Protein AF-A0A146LYN2-F1 (afdb_monomer_lite)

pLDDT: mean 86.21, std 17.46, range [34.25, 98.25]

Organism: Lygus hesperus (NCBI:txid30085)

Radius of gyration: 14.84 Å; chains: 1; bounding box: 48×30×39 Å

Foldseek 3Di:
DPPPPDPVPPFPKDWCQVPDDPVVVLLVVLQVVLCVVPVPQDEPDDPDDWDAKRTWIWTDDDQKIWIWTWTAHPPQRKIKIWTWMAGHDRHSVRIDTPHIYIGGPVCCVVPPPPVDD

Secondary structure (DSSP, 8-state):
------GGGG---EE-TTS--HHHHHHHHHHHHHHHHH-TT--SS---SEEEEEEEEEEEETTEEEEEEEEEETTTTEEEEEEEEEESSSSGGGEEEEEEEEE-TTTTTT-TTSS--

Structure (mmCIF, N/CA/C/O backbone):
data_AF-A0A146LYN2-F1
#
_entry.id   AF-A0A146LYN2-F1
#
loop_
_atom_site.group_PDB
_atom_site.id
_atom_site.type_symbol
_atom_site.label_atom_id
_atom_site.label_alt_id
_atom_site.label_comp_id
_atom_site.label_asym_id
_atom_site.label_entity_id
_atom_site.label_seq_id
_atom_site.pdbx_PDB_ins_code
_atom_site.Cartn_x
_atom_site.Cartn_y
_atom_site.Cartn_z
_atom_site.occupancy
_atom_site.B_iso_or_equiv
_atom_site.auth_seq_id
_atom_site.auth_comp_id
_atom_site.auth_asym_id
_atom_site.auth_atom_id
_atom_site.pdbx_PDB_model_num
ATOM 1 N N . TRP A 1 1 ? -34.573 16.071 -5.368 1.00 40.91 1 TRP A N 1
ATOM 2 C CA . TRP A 1 1 ? -33.627 14.953 -5.262 1.00 40.91 1 TRP A CA 1
ATOM 3 C C . TRP A 1 1 ? -32.248 15.571 -5.254 1.00 40.91 1 TRP A C 1
ATOM 5 O O . TRP A 1 1 ? -31.780 15.994 -6.299 1.00 40.91 1 TRP A O 1
ATOM 15 N N . ILE A 1 2 ? -31.689 15.781 -4.065 1.00 44.16 2 ILE A N 1
ATOM 16 C CA . ILE A 1 2 ? -30.292 16.202 -3.922 1.00 44.16 2 ILE A CA 1
ATOM 17 C C . ILE A 1 2 ? -29.491 14.909 -4.107 1.00 44.16 2 ILE A C 1
ATOM 19 O O . ILE A 1 2 ? -29.806 13.945 -3.403 1.00 44.16 2 ILE A O 1
ATOM 23 N N . PRO A 1 3 ? -28.571 14.808 -5.079 1.00 44.56 3 PRO A N 1
ATOM 24 C CA . PRO A 1 3 ? -27.742 13.620 -5.175 1.00 44.56 3 PRO A CA 1
ATOM 25 C C . PRO A 1 3 ? -26.906 13.541 -3.897 1.00 44.56 3 PRO A C 1
ATOM 27 O O . PRO A 1 3 ? -26.359 14.549 -3.451 1.00 44.56 3 PRO A O 1
ATOM 30 N N . ALA A 1 4 ? -26.879 12.361 -3.277 1.00 44.47 4 ALA A N 1
ATOM 31 C CA . ALA A 1 4 ? -25.954 12.077 -2.194 1.00 44.47 4 ALA A CA 1
ATOM 32 C C . ALA A 1 4 ? -24.543 12.308 -2.739 1.00 44.47 4 ALA A C 1
ATOM 34 O O . ALA A 1 4 ? -24.114 11.617 -3.664 1.00 44.47 4 ALA A O 1
ATOM 35 N N . ILE A 1 5 ? -23.883 13.339 -2.221 1.00 48.22 5 ILE A N 1
ATOM 36 C CA . ILE A 1 5 ? -22.466 13.582 -2.453 1.00 48.22 5 ILE A CA 1
ATOM 37 C C . ILE A 1 5 ? -21.772 12.368 -1.838 1.00 48.22 5 ILE A C 1
ATOM 39 O O . ILE A 1 5 ? -21.968 12.067 -0.661 1.00 48.22 5 ILE A O 1
ATOM 43 N N . SER A 1 6 ? -21.092 11.595 -2.675 1.00 45.94 6 SER A N 1
ATOM 44 C CA . SER A 1 6 ? -20.336 10.423 -2.250 1.00 45.94 6 SER A CA 1
ATOM 45 C C . SER A 1 6 ? -19.210 10.913 -1.339 1.00 45.94 6 SER A C 1
ATOM 47 O O . SER A 1 6 ? -18.399 11.726 -1.771 1.00 45.94 6 SER A O 1
ATOM 49 N N . GLU A 1 7 ? -19.164 10.431 -0.095 1.00 51.50 7 GLU A N 1
ATOM 50 C CA . GLU A 1 7 ? -18.231 10.853 0.970 1.00 51.50 7 GLU A CA 1
ATOM 51 C C . GLU A 1 7 ? -16.734 10.777 0.578 1.00 51.50 7 GLU A C 1
ATOM 53 O O . GLU A 1 7 ? -15.884 11.320 1.277 1.00 51.50 7 GLU A O 1
ATOM 58 N N . GLU A 1 8 ? -16.390 10.157 -0.558 1.00 52.28 8 GLU A N 1
ATOM 59 C CA . GLU A 1 8 ? -15.030 10.126 -1.111 1.00 52.28 8 GLU A CA 1
ATOM 60 C C . GLU A 1 8 ? -14.552 11.455 -1.743 1.00 52.28 8 GLU A C 1
ATOM 62 O O . GLU A 1 8 ? -13.344 11.619 -1.927 1.00 52.28 8 GLU A O 1
ATOM 67 N N . GLU A 1 9 ? -15.442 12.399 -2.087 1.00 51.62 9 GLU A N 1
ATOM 68 C CA . GLU A 1 9 ? -15.079 13.597 -2.878 1.00 51.62 9 GLU A CA 1
ATOM 69 C C . GLU A 1 9 ? -14.415 14.749 -2.088 1.00 51.62 9 GLU A C 1
ATOM 71 O O . GLU A 1 9 ? -13.841 15.634 -2.719 1.00 51.62 9 GLU A O 1
ATOM 76 N N . ASP A 1 10 ? -14.378 14.714 -0.748 1.00 67.00 10 ASP A N 1
ATOM 77 C CA . ASP A 1 10 ? -13.808 15.802 0.082 1.00 67.00 10 ASP A CA 1
ATOM 78 C C . ASP A 1 10 ? -12.535 15.417 0.868 1.00 67.00 10 ASP A C 1
ATOM 80 O O . ASP A 1 10 ? -12.112 16.118 1.793 1.00 67.00 10 ASP A O 1
ATOM 84 N N . LEU A 1 11 ? -11.867 14.314 0.515 1.00 77.38 11 LEU A N 1
ATOM 85 C CA . LEU A 1 11 ? -10.576 13.987 1.126 1.00 77.38 11 LEU A CA 1
ATOM 86 C C . LEU A 1 11 ? -9.475 14.921 0.601 1.00 77.38 11 LEU A C 1
ATOM 88 O O . LEU A 1 11 ? -9.105 14.883 -0.574 1.00 77.38 11 LEU A O 1
ATOM 92 N N . LEU A 1 12 ? -8.891 15.731 1.491 1.00 87.38 12 LEU A N 1
ATOM 93 C CA . LEU A 1 12 ? -7.705 16.527 1.170 1.00 87.38 12 LEU A CA 1
ATOM 94 C C . LEU A 1 12 ? -6.469 15.621 1.094 1.00 87.38 12 LEU A C 1
ATOM 96 O O . LEU A 1 12 ? -5.788 15.378 2.092 1.00 87.38 12 LEU A O 1
ATOM 100 N N . TRP A 1 13 ? -6.170 15.139 -0.109 1.00 91.00 13 TRP A N 1
ATOM 101 C CA . TRP A 1 13 ? -4.980 14.339 -0.379 1.00 91.00 13 TRP A CA 1
ATOM 102 C C . TRP A 1 13 ? -3.716 15.196 -0.398 1.00 91.00 13 TRP A C 1
ATOM 104 O O . TRP A 1 13 ? -3.558 16.112 -1.207 1.00 91.00 13 TRP A O 1
ATOM 114 N N . LEU A 1 14 ? -2.771 14.856 0.471 1.00 92.12 14 LEU A N 1
ATOM 115 C CA . LEU A 1 14 ? -1.459 15.476 0.556 1.00 92.12 14 LEU A CA 1
ATOM 116 C C . LEU A 1 14 ? -0.404 14.519 0.012 1.00 92.12 14 LEU A C 1
ATOM 118 O O . LEU A 1 14 ? -0.320 13.358 0.412 1.00 92.12 14 LEU A O 1
ATOM 122 N N . SER A 1 15 ? 0.427 15.012 -0.906 1.00 93.50 15 SER A N 1
ATOM 123 C CA . SER A 1 15 ? 1.566 14.240 -1.396 1.00 93.50 15 SER A CA 1
ATOM 124 C C . SER A 1 15 ? 2.699 14.264 -0.375 1.00 93.50 15 SER A C 1
ATOM 126 O O . SER A 1 15 ? 3.272 15.316 -0.088 1.00 93.50 15 SER A O 1
ATOM 128 N N . GLU A 1 16 ? 3.086 13.087 0.108 1.00 92.81 16 GLU A N 1
ATOM 129 C CA . GLU A 1 16 ? 4.244 12.890 0.990 1.00 92.81 16 GLU A CA 1
ATOM 130 C C . GLU A 1 16 ? 5.440 12.292 0.229 1.00 92.81 16 GLU A C 1
ATOM 132 O O . GLU A 1 16 ? 6.477 11.969 0.805 1.00 92.81 16 GLU A O 1
ATOM 137 N N . SER A 1 17 ? 5.343 12.212 -1.103 1.00 88.75 17 SER A N 1
ATOM 138 C CA . SER A 1 17 ? 6.322 11.538 -1.971 1.00 88.75 17 SER A CA 1
ATOM 139 C C . SER A 1 17 ? 7.736 12.140 -1.912 1.00 88.75 17 SER A C 1
ATOM 141 O O . SER A 1 17 ? 8.712 11.467 -2.233 1.00 88.75 17 SER A O 1
ATOM 143 N N . ARG A 1 18 ? 7.883 13.398 -1.472 1.00 87.69 18 ARG A N 1
ATOM 144 C CA . ARG A 1 18 ? 9.197 14.040 -1.255 1.00 87.69 18 ARG A CA 1
ATOM 145 C C . ARG A 1 18 ? 9.848 13.676 0.085 1.00 87.69 18 ARG A C 1
ATOM 147 O O . ARG A 1 18 ? 11.035 13.928 0.257 1.00 87.69 18 ARG A O 1
ATOM 154 N N . HIS A 1 19 ? 9.094 13.088 1.013 1.00 89.56 19 HIS A N 1
ATOM 155 C CA . HIS A 1 19 ? 9.516 12.793 2.384 1.00 89.56 19 HIS A CA 1
ATOM 156 C C . HIS A 1 19 ? 9.228 11.333 2.764 1.00 89.56 19 HIS A C 1
ATOM 158 O O . HIS A 1 19 ? 8.817 11.036 3.884 1.00 89.56 19 HIS A O 1
ATOM 164 N N . ILE A 1 20 ? 9.460 10.401 1.835 1.00 91.56 20 ILE A N 1
ATOM 165 C CA . ILE A 1 20 ? 9.260 8.967 2.067 1.00 91.56 20 ILE A CA 1
ATOM 166 C C . ILE A 1 20 ? 10.267 8.463 3.115 1.00 91.56 20 ILE A C 1
ATOM 168 O O . ILE A 1 20 ? 11.438 8.233 2.820 1.00 91.56 20 ILE A O 1
ATOM 172 N N . GLY A 1 21 ? 9.798 8.301 4.353 1.00 91.00 21 GLY A N 1
ATOM 173 C CA . GLY A 1 21 ? 10.541 7.720 5.475 1.00 91.00 21 GLY A CA 1
ATOM 174 C C . GLY A 1 21 ? 10.045 6.340 5.948 1.00 91.00 21 GLY A C 1
ATOM 175 O O . GLY A 1 21 ? 9.091 5.798 5.382 1.00 91.00 21 GLY A O 1
ATOM 176 N N . PRO A 1 22 ? 10.651 5.794 7.025 1.00 94.25 22 PRO A N 1
ATOM 177 C CA . PRO A 1 22 ? 10.375 4.450 7.551 1.00 94.25 22 PRO A CA 1
ATOM 178 C C . PRO A 1 22 ? 8.907 4.181 7.894 1.00 94.25 22 PRO A C 1
ATOM 180 O O . PRO A 1 22 ? 8.407 3.095 7.619 1.00 94.25 22 PRO A O 1
ATOM 183 N N . LYS A 1 23 ? 8.186 5.189 8.398 1.00 94.56 23 LYS A N 1
ATOM 184 C CA . LYS A 1 23 ? 6.763 5.069 8.747 1.00 94.56 23 LYS A CA 1
ATOM 185 C C . LYS A 1 23 ? 5.887 4.652 7.557 1.00 94.56 23 LYS A C 1
ATOM 187 O O . LYS A 1 23 ? 4.942 3.895 7.730 1.00 94.56 23 LYS A O 1
ATOM 192 N N . HIS A 1 24 ? 6.206 5.091 6.338 1.00 96.19 24 HIS A N 1
ATOM 193 C CA . HIS A 1 24 ? 5.457 4.671 5.147 1.00 96.19 24 HIS A CA 1
ATOM 194 C C . HIS A 1 24 ? 5.681 3.192 4.841 1.00 96.19 24 HIS A C 1
ATOM 196 O O . HIS A 1 24 ? 4.754 2.497 4.445 1.00 96.19 24 HIS A O 1
ATOM 202 N N . MET A 1 25 ? 6.904 2.701 5.053 1.00 96.38 25 MET A N 1
ATOM 203 C CA . MET A 1 25 ? 7.206 1.281 4.905 1.00 96.38 25 MET A CA 1
ATOM 204 C C . MET A 1 25 ? 6.455 0.449 5.947 1.00 96.38 25 MET A C 1
ATOM 206 O O . MET A 1 25 ? 5.913 -0.594 5.607 1.00 96.38 25 MET A O 1
ATOM 210 N N . GLU A 1 26 ? 6.369 0.918 7.193 1.00 96.88 26 GLU A N 1
ATOM 211 C CA . GLU A 1 26 ? 5.567 0.267 8.237 1.00 96.88 26 GLU A CA 1
ATOM 212 C C . GLU A 1 26 ? 4.088 0.181 7.840 1.00 96.88 26 GLU A C 1
ATOM 214 O O . GLU A 1 26 ? 3.512 -0.903 7.875 1.00 96.88 26 GLU A O 1
ATOM 219 N N . VAL A 1 27 ? 3.498 1.290 7.383 1.00 97.19 27 VAL A N 1
ATOM 220 C CA . VAL A 1 27 ? 2.101 1.338 6.920 1.00 97.19 27 VAL A CA 1
ATOM 221 C C . VAL A 1 27 ? 1.870 0.406 5.726 1.00 97.19 27 VAL A C 1
ATOM 223 O O . VAL A 1 27 ? 0.920 -0.375 5.729 1.00 97.19 27 VAL A O 1
ATOM 226 N N . LEU A 1 28 ? 2.756 0.430 4.727 1.00 97.75 28 LEU A N 1
ATOM 227 C CA . LEU A 1 28 ? 2.663 -0.473 3.581 1.00 97.75 28 LEU A CA 1
ATOM 228 C C . LEU A 1 28 ? 2.779 -1.939 4.016 1.00 97.75 28 LEU A C 1
ATOM 230 O O . LEU A 1 28 ? 2.024 -2.777 3.536 1.00 97.75 28 LEU A O 1
ATOM 234 N N . ASN A 1 29 ? 3.668 -2.256 4.958 1.00 97.88 29 ASN A N 1
ATOM 235 C CA . ASN A 1 29 ? 3.808 -3.612 5.482 1.00 97.88 29 ASN A CA 1
ATOM 236 C C . ASN A 1 29 ? 2.538 -4.100 6.194 1.00 97.88 29 ASN A C 1
ATOM 238 O O . ASN A 1 29 ? 2.208 -5.274 6.050 1.00 97.88 29 ASN A O 1
ATOM 242 N N . LEU A 1 30 ? 1.795 -3.231 6.894 1.00 98.12 30 LEU A N 1
ATOM 243 C CA . LEU A 1 30 ? 0.481 -3.594 7.447 1.00 98.12 30 LEU A CA 1
ATOM 244 C C . LEU A 1 30 ? -0.499 -3.989 6.338 1.00 98.12 30 LEU A C 1
ATOM 246 O O . LEU A 1 30 ? -1.201 -4.992 6.459 1.00 98.12 30 LEU A O 1
ATOM 250 N N . ALA A 1 31 ? -0.519 -3.231 5.241 1.00 97.94 31 ALA A N 1
ATOM 251 C CA . ALA A 1 31 ? -1.386 -3.517 4.105 1.00 97.94 31 ALA A CA 1
ATOM 252 C C . ALA A 1 31 ? -1.012 -4.833 3.406 1.00 97.94 31 ALA A C 1
ATOM 254 O O . ALA A 1 31 ? -1.877 -5.647 3.086 1.00 97.94 31 ALA A O 1
ATOM 255 N N . ILE A 1 32 ? 0.282 -5.093 3.231 1.00 98.00 32 ILE A N 1
ATOM 256 C CA . ILE A 1 32 ? 0.781 -6.348 2.660 1.00 98.00 32 ILE A CA 1
ATOM 257 C C . ILE A 1 32 ? 0.469 -7.538 3.572 1.00 98.00 32 ILE A C 1
ATOM 259 O O . ILE A 1 32 ? 0.036 -8.585 3.087 1.00 98.00 32 ILE A O 1
ATOM 263 N N . GLU A 1 33 ? 0.630 -7.380 4.885 1.00 98.25 33 GLU A N 1
ATOM 264 C CA . GLU A 1 33 ? 0.291 -8.423 5.852 1.00 98.25 33 GLU A CA 1
ATOM 265 C C . GLU A 1 33 ? -1.210 -8.738 5.835 1.00 98.25 33 GLU A C 1
ATOM 267 O O . GLU A 1 33 ? -1.583 -9.909 5.808 1.00 98.25 33 GLU A O 1
ATOM 272 N N . ASN A 1 34 ? -2.077 -7.727 5.716 1.00 98.25 34 ASN A N 1
ATOM 273 C CA . ASN A 1 34 ? -3.516 -7.934 5.537 1.00 98.25 34 ASN A CA 1
ATOM 274 C C . ASN A 1 34 ? -3.828 -8.815 4.312 1.00 98.25 34 ASN A C 1
ATOM 276 O O . ASN A 1 34 ? -4.611 -9.764 4.410 1.00 98.25 34 ASN A O 1
ATOM 280 N N . VAL A 1 35 ? -3.171 -8.571 3.172 1.00 97.56 35 VAL A N 1
ATOM 281 C CA . VAL A 1 35 ? -3.335 -9.394 1.959 1.00 97.56 35 VAL A CA 1
ATOM 282 C C . VAL A 1 35 ? -2.822 -10.818 2.176 1.00 97.56 35 VAL A C 1
ATOM 284 O O . VAL A 1 35 ? -3.471 -11.768 1.738 1.00 97.56 35 VAL A O 1
ATOM 287 N N . ARG A 1 36 ? -1.694 -11.005 2.874 1.00 97.19 36 ARG A N 1
ATOM 288 C CA . ARG A 1 36 ? -1.166 -12.345 3.194 1.00 97.19 36 ARG A CA 1
ATOM 289 C C . ARG A 1 36 ? -2.117 -13.144 4.084 1.00 97.19 36 ARG A C 1
ATOM 291 O O . ARG A 1 36 ? -2.344 -14.319 3.806 1.00 97.19 36 ARG A O 1
ATOM 298 N N . GLN A 1 37 ? -2.672 -12.513 5.120 1.00 97.88 37 GLN A N 1
ATOM 299 C CA . GLN A 1 37 ? -3.556 -13.165 6.090 1.00 97.88 37 GLN A CA 1
ATOM 300 C C . GLN A 1 37 ? -4.944 -13.462 5.506 1.00 97.88 37 GLN A C 1
ATOM 302 O O . GLN A 1 37 ? -5.533 -14.500 5.800 1.00 97.88 37 GLN A O 1
ATOM 307 N N . THR A 1 38 ? -5.479 -12.572 4.663 1.00 96.19 38 THR A N 1
ATOM 308 C CA . THR A 1 38 ? -6.858 -12.694 4.157 1.00 96.19 38 THR A CA 1
ATOM 309 C C . THR A 1 38 ? -6.959 -13.279 2.749 1.00 96.19 38 THR A C 1
ATOM 311 O O . THR A 1 38 ? -8.020 -13.773 2.366 1.00 96.19 38 THR A O 1
ATOM 314 N N . GLY A 1 39 ? -5.898 -13.180 1.946 1.00 94.12 39 GLY A N 1
ATOM 315 C CA . GLY A 1 39 ? -5.895 -13.512 0.520 1.00 94.12 39 GLY A CA 1
ATOM 316 C C . GLY A 1 39 ? -6.741 -12.580 -0.360 1.00 94.12 39 GLY A C 1
ATOM 317 O O . GLY A 1 39 ? -6.788 -12.777 -1.575 1.00 94.12 39 GLY A O 1
ATOM 318 N N . LYS A 1 40 ? -7.417 -11.578 0.216 1.00 93.62 40 LYS A N 1
ATOM 319 C CA . LYS A 1 40 ? -8.263 -10.631 -0.521 1.00 93.62 40 LYS A CA 1
ATOM 320 C C . LYS A 1 40 ? -7.404 -9.580 -1.220 1.00 93.62 40 LYS A C 1
ATOM 322 O O . LYS A 1 40 ? -6.333 -9.237 -0.736 1.00 93.62 40 LYS A O 1
ATOM 327 N N . HIS A 1 41 ? -7.883 -9.069 -2.356 1.00 93.56 41 HIS A N 1
ATOM 328 C CA . HIS A 1 41 ? -7.199 -8.044 -3.166 1.00 93.56 41 HIS A CA 1
ATOM 329 C C . HIS A 1 41 ? -5.781 -8.429 -3.621 1.00 93.56 41 HIS A C 1
ATOM 331 O O . HIS A 1 41 ? -5.016 -7.575 -4.056 1.00 93.56 41 HIS A O 1
ATOM 337 N N . LYS A 1 42 ? -5.422 -9.716 -3.541 1.00 94.88 42 LYS A N 1
ATOM 338 C CA . LYS A 1 42 ? -4.121 -10.215 -3.970 1.00 94.88 42 LYS A CA 1
ATOM 339 C C . LYS A 1 42 ? -3.942 -9.978 -5.478 1.00 94.88 42 LYS A C 1
ATOM 341 O O . LYS A 1 42 ? -4.746 -10.500 -6.249 1.00 94.88 42 LYS A O 1
ATOM 346 N N . PRO A 1 43 ? -2.886 -9.268 -5.910 1.00 94.25 43 PRO A N 1
ATOM 347 C CA . PRO A 1 43 ? -2.601 -9.090 -7.328 1.00 94.25 43 PRO A CA 1
ATOM 348 C C . PRO A 1 43 ? -2.275 -10.417 -8.028 1.00 94.25 43 PRO A C 1
ATOM 350 O O . PRO A 1 43 ? -1.637 -11.301 -7.450 1.00 94.25 43 PRO A O 1
ATOM 353 N N . ASP A 1 44 ? -2.635 -10.524 -9.310 1.00 92.56 44 ASP A N 1
ATOM 354 C CA . ASP A 1 44 ? -2.381 -11.717 -10.140 1.00 92.56 44 ASP A CA 1
ATOM 355 C C . ASP A 1 44 ? -0.894 -11.940 -10.471 1.00 92.56 44 ASP A C 1
ATOM 357 O O . ASP A 1 44 ? -0.493 -13.007 -10.944 1.00 92.56 44 ASP A O 1
ATOM 361 N N . ILE A 1 45 ? -0.058 -10.924 -10.252 1.00 93.75 45 ILE A N 1
ATOM 362 C CA . ILE A 1 45 ? 1.390 -10.973 -10.468 1.00 93.75 45 ILE A CA 1
ATOM 363 C C . ILE A 1 45 ? 2.137 -10.731 -9.149 1.00 93.75 45 ILE A C 1
ATOM 365 O O . ILE A 1 45 ? 1.550 -10.204 -8.203 1.00 93.75 45 ILE A O 1
ATOM 369 N N . PRO A 1 46 ? 3.439 -11.073 -9.063 1.00 94.81 46 PRO A N 1
ATOM 370 C CA . PRO A 1 46 ? 4.213 -10.854 -7.848 1.00 94.81 46 PRO A CA 1
ATOM 371 C C . PRO A 1 46 ? 4.169 -9.395 -7.381 1.00 94.81 46 PRO A C 1
ATOM 373 O O . PRO A 1 46 ? 4.536 -8.491 -8.138 1.00 94.81 46 PRO A O 1
ATOM 376 N N . TYR A 1 47 ? 3.745 -9.215 -6.129 1.00 95.69 47 TYR A N 1
ATOM 377 C CA . TYR A 1 47 ? 3.640 -7.938 -5.416 1.00 95.69 47 TYR A CA 1
ATOM 378 C C . TYR A 1 47 ? 4.632 -7.830 -4.245 1.00 95.69 47 TYR A C 1
ATOM 380 O O . TYR A 1 47 ? 4.693 -6.810 -3.563 1.00 95.69 47 TYR A O 1
ATOM 388 N N . GLU A 1 48 ? 5.430 -8.879 -4.038 1.00 96.19 48 GLU A N 1
ATOM 389 C CA . GLU A 1 48 ? 6.442 -9.008 -2.994 1.00 96.19 48 GLU A CA 1
ATOM 390 C C . GLU A 1 48 ? 7.719 -9.657 -3.550 1.00 96.19 48 GLU A C 1
ATOM 392 O O . GLU A 1 48 ? 7.636 -10.412 -4.527 1.00 96.19 48 GLU A O 1
ATOM 397 N N . PRO A 1 49 ? 8.885 -9.431 -2.916 1.00 95.81 49 PRO A N 1
ATOM 398 C CA . PRO A 1 49 ? 9.112 -8.540 -1.774 1.00 95.81 49 PRO A CA 1
ATOM 399 C C . PRO A 1 49 ? 9.001 -7.055 -2.140 1.00 95.81 49 PRO A C 1
ATOM 401 O O . PRO A 1 49 ? 9.359 -6.631 -3.244 1.00 95.81 49 PRO A O 1
ATOM 404 N N . VAL A 1 50 ? 8.508 -6.269 -1.180 1.00 95.81 50 VAL A N 1
ATOM 405 C CA . VAL A 1 50 ? 8.425 -4.809 -1.279 1.00 95.81 50 VAL A CA 1
ATOM 406 C C . VAL A 1 50 ? 9.835 -4.232 -1.396 1.00 95.81 50 VAL A C 1
ATOM 408 O O . VAL A 1 50 ? 10.703 -4.480 -0.561 1.00 95.81 50 VAL A O 1
ATOM 411 N N . GLY A 1 51 ? 10.070 -3.483 -2.466 1.00 94.25 51 GLY A N 1
ATOM 412 C CA . GLY A 1 51 ? 11.283 -2.721 -2.716 1.00 94.25 51 GLY A CA 1
ATOM 413 C C . GLY A 1 51 ? 11.088 -1.243 -2.389 1.00 94.25 51 GLY A C 1
ATOM 414 O O . GLY A 1 51 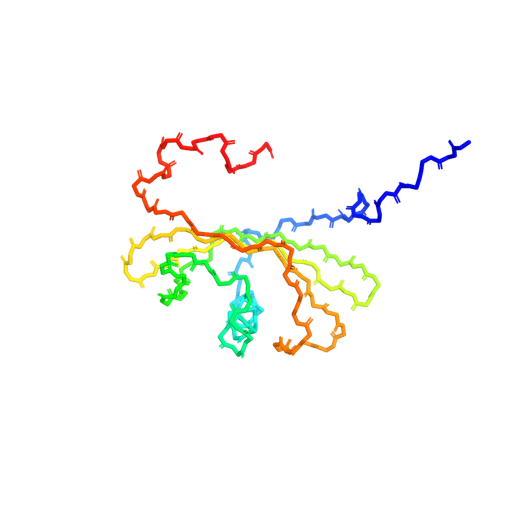? 10.609 -0.872 -1.320 1.00 94.25 51 GLY A O 1
ATOM 415 N N . ARG A 1 52 ? 11.497 -0.369 -3.310 1.00 94.25 52 ARG A N 1
ATOM 416 C CA . ARG A 1 52 ? 11.442 1.081 -3.106 1.00 94.25 52 ARG A CA 1
ATOM 417 C C . ARG A 1 52 ? 10.017 1.611 -3.267 1.00 94.25 52 ARG A C 1
ATOM 419 O O . ARG A 1 52 ? 9.413 1.438 -4.321 1.00 94.25 52 ARG A O 1
ATOM 426 N N . ILE A 1 53 ? 9.522 2.344 -2.272 1.00 96.00 53 ILE A N 1
ATOM 427 C CA . ILE A 1 53 ? 8.309 3.163 -2.404 1.00 96.00 53 ILE A CA 1
ATOM 428 C C . ILE A 1 53 ? 8.643 4.379 -3.276 1.00 96.00 53 ILE A C 1
ATOM 430 O O . ILE A 1 53 ? 9.642 5.059 -3.047 1.00 96.00 53 ILE A O 1
ATOM 434 N N . THR A 1 54 ? 7.826 4.629 -4.295 1.00 94.38 54 THR A N 1
ATOM 435 C CA . THR A 1 54 ? 8.030 5.698 -5.285 1.00 94.38 54 THR A CA 1
ATOM 436 C C . THR A 1 54 ? 7.026 6.834 -5.141 1.00 94.38 54 THR A C 1
ATOM 438 O O . THR A 1 54 ? 7.374 7.971 -5.446 1.00 94.38 54 THR A O 1
ATOM 441 N N . HIS A 1 55 ? 5.813 6.543 -4.662 1.00 95.00 55 HIS A N 1
ATOM 442 C CA . HIS A 1 55 ? 4.761 7.536 -4.459 1.00 95.00 55 HIS A CA 1
ATOM 443 C C . HIS A 1 55 ? 3.998 7.248 -3.173 1.00 95.00 55 HIS A C 1
ATOM 445 O O . HIS A 1 55 ? 3.743 6.088 -2.845 1.00 95.00 55 HIS A O 1
ATOM 451 N N . VAL A 1 56 ? 3.638 8.321 -2.477 1.00 96.25 56 VAL A N 1
ATOM 452 C CA . VAL A 1 56 ? 2.776 8.322 -1.297 1.00 96.25 56 VAL A CA 1
ATOM 453 C C . VAL A 1 56 ? 1.882 9.553 -1.352 1.00 96.25 56 VAL A C 1
ATOM 455 O O . VAL A 1 56 ? 2.376 10.685 -1.454 1.00 96.25 56 VAL A O 1
ATOM 458 N N . TYR A 1 57 ? 0.582 9.314 -1.245 1.00 95.38 57 TYR A N 1
ATOM 459 C CA . TYR A 1 57 ? -0.430 10.305 -0.922 1.00 95.38 57 TYR A CA 1
ATOM 460 C C . TYR A 1 57 ? -1.168 9.851 0.329 1.00 95.38 57 TYR A C 1
ATOM 462 O O . TYR A 1 57 ? -1.455 8.663 0.491 1.00 95.38 57 TYR A O 1
ATOM 470 N N . LYS A 1 58 ? -1.461 10.805 1.206 1.00 94.94 58 LYS A N 1
ATOM 471 C CA . LYS A 1 58 ? -2.198 10.573 2.441 1.00 94.94 58 LYS A CA 1
ATOM 472 C C . LYS A 1 58 ? -3.376 11.535 2.525 1.00 94.94 58 LYS A C 1
ATOM 474 O O . LYS A 1 58 ? -3.217 12.714 2.219 1.00 94.94 58 LYS A O 1
ATOM 479 N N . ALA A 1 59 ? -4.521 11.055 2.984 1.00 93.50 59 ALA A N 1
ATOM 480 C CA . ALA A 1 59 ? -5.591 11.899 3.502 1.00 93.50 59 ALA A CA 1
ATOM 481 C C . ALA A 1 59 ? -5.985 11.400 4.898 1.00 93.50 59 ALA A C 1
ATOM 483 O O . ALA A 1 59 ? -5.818 10.224 5.209 1.00 93.50 59 ALA A O 1
ATOM 484 N N . SER A 1 60 ? -6.485 12.288 5.749 1.00 89.88 60 SER A N 1
ATOM 485 C CA . SER A 1 60 ? -6.971 11.932 7.085 1.00 89.88 60 SER A CA 1
ATOM 486 C C . SER A 1 60 ? -8.406 12.428 7.217 1.00 89.88 60 SER A C 1
ATOM 488 O O . SER A 1 60 ? -8.675 13.589 6.908 1.00 89.88 60 SER A O 1
ATOM 490 N N . ALA A 1 61 ? -9.310 11.561 7.665 1.00 85.00 61 ALA A N 1
ATOM 491 C CA . ALA A 1 61 ? -10.712 11.884 7.900 1.00 85.00 61 ALA A CA 1
ATOM 492 C C . ALA A 1 61 ? -11.180 11.222 9.195 1.00 85.00 61 ALA A C 1
ATO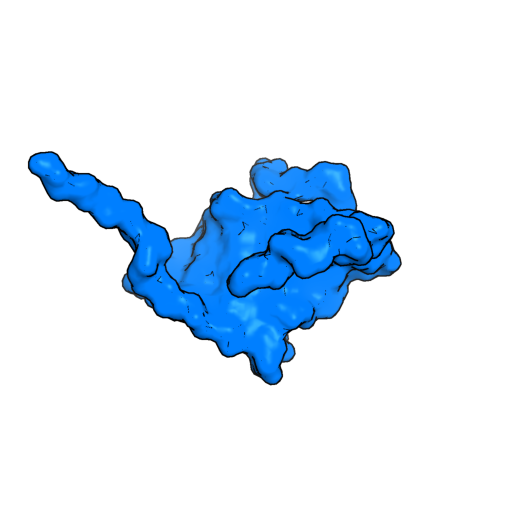M 494 O O . ALA A 1 61 ? -11.174 10.001 9.293 1.00 85.00 61 ALA A O 1
ATOM 495 N N . GLU A 1 62 ? -11.575 12.039 10.175 1.00 83.00 62 GLU A N 1
ATOM 496 C CA . GLU A 1 62 ? -12.054 11.604 11.495 1.00 83.00 62 GLU A CA 1
ATOM 497 C C . GLU A 1 62 ? -11.178 10.503 12.130 1.00 83.00 62 GLU A C 1
ATOM 499 O O . GLU A 1 62 ? -10.098 10.799 12.642 1.00 83.00 62 GLU A O 1
ATOM 504 N N . GLU A 1 63 ? -11.629 9.247 12.090 1.00 84.06 63 GLU A N 1
ATOM 505 C CA . GLU A 1 63 ? -10.984 8.073 12.696 1.00 84.06 63 GLU A CA 1
ATOM 506 C C . GLU A 1 63 ? -10.252 7.177 11.676 1.00 84.06 63 GLU A C 1
ATOM 508 O O . GLU A 1 63 ? -9.887 6.034 11.979 1.00 84.06 63 GLU A O 1
ATOM 513 N N . GLU A 1 64 ? -10.042 7.682 10.459 1.00 91.50 64 GLU A N 1
ATOM 514 C CA . GLU A 1 64 ? -9.481 6.935 9.340 1.00 91.50 64 GLU A CA 1
ATOM 515 C C . GLU A 1 64 ? -8.320 7.681 8.675 1.00 91.50 64 GLU A C 1
ATOM 517 O O . GLU A 1 64 ? -8.420 8.849 8.288 1.00 91.50 64 GLU A O 1
ATOM 522 N N . ASP A 1 65 ? -7.213 6.967 8.481 1.00 93.75 65 ASP A N 1
ATOM 523 C CA . ASP A 1 65 ? -6.101 7.427 7.655 1.00 93.75 65 ASP A CA 1
ATOM 524 C C . ASP A 1 65 ? -6.136 6.698 6.309 1.00 93.75 65 ASP A C 1
ATOM 526 O O . ASP A 1 65 ? -6.064 5.469 6.244 1.00 93.75 65 ASP A O 1
ATOM 530 N N . TRP A 1 66 ? -6.230 7.469 5.232 1.00 95.69 66 TRP A N 1
ATOM 531 C CA . TRP A 1 66 ? -6.265 7.006 3.851 1.00 95.69 66 TRP A CA 1
ATOM 532 C C . TRP A 1 66 ? -4.890 7.114 3.207 1.00 95.69 66 TRP A C 1
ATOM 534 O O . TRP A 1 66 ? -4.190 8.116 3.364 1.00 95.69 66 TRP A O 1
ATOM 544 N N . TYR A 1 67 ? -4.531 6.096 2.434 1.00 96.56 67 TYR A N 1
ATOM 545 C CA . TYR A 1 67 ? -3.239 5.970 1.781 1.00 96.56 67 TYR A CA 1
ATOM 546 C C . TYR A 1 67 ? -3.405 5.562 0.323 1.00 96.56 67 TYR A C 1
ATOM 548 O O . TYR A 1 67 ? -4.127 4.622 -0.008 1.00 96.56 67 TYR A O 1
ATOM 556 N N . GLU A 1 68 ? -2.655 6.232 -0.544 1.00 97.25 68 GLU A N 1
ATOM 557 C CA . GLU A 1 68 ? -2.381 5.773 -1.898 1.00 97.25 68 GLU A CA 1
ATOM 558 C C . GLU A 1 68 ? -0.867 5.682 -2.074 1.00 97.25 68 GLU A C 1
ATOM 560 O O . GLU A 1 68 ? -0.141 6.673 -1.962 1.00 97.25 68 GLU A O 1
ATOM 565 N N . MET A 1 69 ? -0.373 4.468 -2.304 1.00 97.75 69 MET A N 1
ATOM 566 C CA . MET A 1 69 ? 1.054 4.175 -2.336 1.00 97.75 69 MET A CA 1
ATOM 567 C C . MET A 1 69 ? 1.430 3.411 -3.597 1.00 97.75 69 MET A C 1
ATOM 569 O O . MET A 1 69 ? 0.764 2.446 -3.972 1.00 97.75 69 MET A O 1
ATOM 573 N N . ALA A 1 70 ? 2.547 3.800 -4.211 1.00 96.88 70 ALA A N 1
ATOM 574 C CA . ALA A 1 70 ? 3.162 3.045 -5.294 1.00 96.88 70 ALA A CA 1
ATOM 575 C C . ALA A 1 70 ? 4.563 2.578 -4.905 1.00 96.88 70 ALA A C 1
ATOM 577 O O . ALA A 1 70 ? 5.354 3.358 -4.369 1.00 96.88 70 ALA A O 1
ATOM 578 N N . TYR A 1 71 ? 4.910 1.331 -5.215 1.00 96.88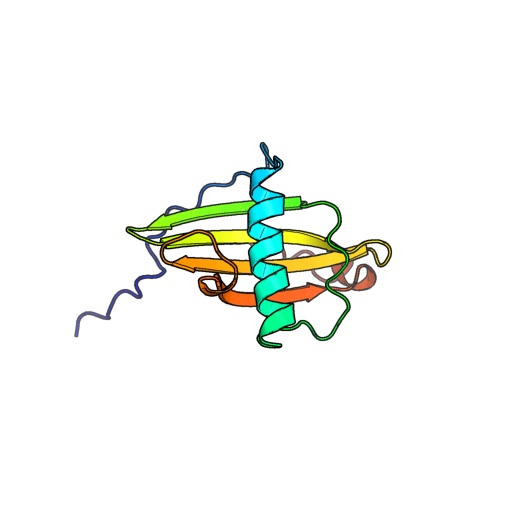 71 TYR A N 1
ATOM 579 C CA . TYR A 1 71 ? 6.210 0.756 -4.873 1.00 96.88 71 TYR A CA 1
ATOM 580 C C . TYR A 1 71 ? 6.715 -0.242 -5.920 1.00 96.88 71 TYR A C 1
ATOM 582 O O . TYR A 1 71 ? 5.948 -0.840 -6.671 1.00 96.88 71 TYR A O 1
ATOM 590 N N . GLU A 1 72 ? 8.032 -0.406 -5.968 1.00 95.94 72 GLU A N 1
ATOM 591 C CA . GLU A 1 72 ? 8.730 -1.383 -6.803 1.00 95.94 72 GLU A CA 1
ATOM 592 C C . GLU A 1 72 ? 8.793 -2.750 -6.117 1.00 95.94 72 GLU A C 1
ATOM 594 O O . GLU A 1 72 ? 9.061 -2.832 -4.922 1.00 95.94 72 GLU A O 1
ATOM 599 N N . VAL A 1 73 ? 8.629 -3.832 -6.876 1.00 96.06 73 VAL A N 1
ATOM 600 C CA . VAL A 1 73 ? 8.792 -5.215 -6.403 1.00 96.06 73 VAL A CA 1
ATOM 601 C C . VAL A 1 73 ? 10.150 -5.752 -6.842 1.00 96.06 73 VAL A C 1
ATOM 603 O O . VAL A 1 73 ? 10.394 -5.944 -8.035 1.00 96.06 73 VAL A O 1
ATOM 606 N N . THR A 1 74 ? 11.036 -6.067 -5.904 1.00 89.88 74 THR A N 1
ATOM 607 C CA . THR A 1 74 ? 12.399 -6.546 -6.209 1.00 89.88 74 THR A CA 1
ATOM 608 C C . THR A 1 74 ? 12.436 -8.080 -6.251 1.00 89.88 74 THR A C 1
ATOM 610 O O . THR A 1 74 ? 11.784 -8.707 -5.434 1.00 89.88 74 THR A O 1
ATOM 613 N N . PRO A 1 75 ? 13.178 -8.751 -7.152 1.00 89.19 75 PRO A N 1
ATOM 614 C CA . PRO A 1 75 ? 13.965 -8.214 -8.261 1.00 89.19 75 PRO A CA 1
ATOM 615 C C . PRO A 1 75 ? 13.162 -8.040 -9.561 1.00 89.19 75 PRO A C 1
ATOM 617 O O . PRO A 1 75 ? 13.728 -7.615 -10.564 1.00 89.19 75 PRO A O 1
ATOM 620 N N . SER A 1 76 ? 11.866 -8.373 -9.573 1.00 88.12 76 SER A N 1
ATOM 621 C CA . SER A 1 76 ? 11.044 -8.366 -10.797 1.00 88.12 76 SER A CA 1
ATOM 622 C C . SER A 1 76 ? 10.954 -6.994 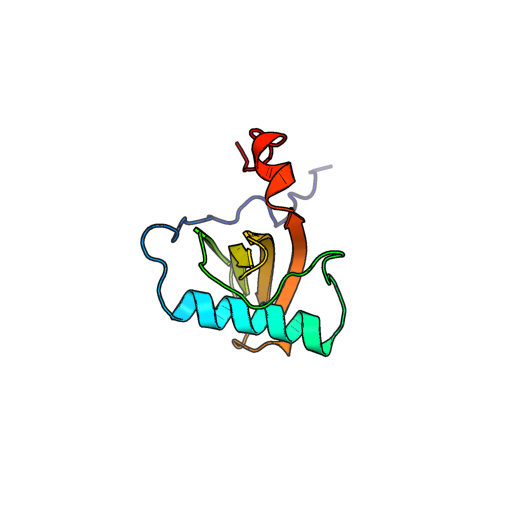-11.485 1.00 88.12 76 SER A C 1
ATOM 624 O O . SER A 1 76 ? 10.812 -6.910 -12.705 1.00 88.12 76 SER A O 1
ATOM 626 N N . GLY A 1 77 ? 11.051 -5.914 -10.707 1.00 89.19 77 GLY A N 1
ATOM 627 C CA . GLY A 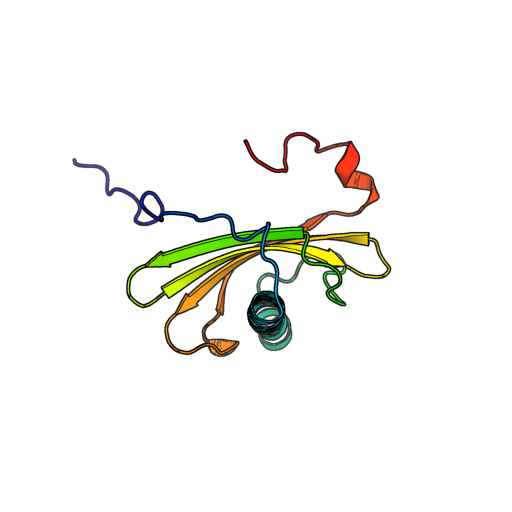1 77 ? 10.848 -4.541 -11.150 1.00 89.19 77 GLY A CA 1
ATOM 628 C C . GLY A 1 77 ? 9.394 -4.203 -11.484 1.00 89.19 77 GLY A C 1
ATOM 629 O O . GLY A 1 77 ? 9.166 -3.184 -12.135 1.00 89.19 77 GLY A O 1
ATOM 630 N N . ASN A 1 78 ? 8.424 -5.041 -11.093 1.00 93.38 78 ASN A N 1
ATOM 631 C CA . ASN A 1 78 ? 7.005 -4.692 -11.185 1.00 93.38 78 ASN A CA 1
ATOM 632 C C . ASN A 1 78 ? 6.721 -3.449 -10.334 1.00 93.38 78 ASN A C 1
ATOM 634 O O . ASN A 1 78 ? 7.394 -3.225 -9.328 1.00 93.38 78 ASN A O 1
ATOM 638 N N . ILE A 1 79 ? 5.713 -2.672 -10.718 1.00 94.88 79 ILE A N 1
ATOM 639 C CA . ILE A 1 79 ? 5.225 -1.548 -9.918 1.00 94.88 79 ILE A CA 1
ATOM 640 C C . ILE A 1 79 ? 3.848 -1.905 -9.401 1.00 94.88 79 ILE A C 1
ATOM 642 O O . ILE A 1 79 ? 2.965 -2.251 -10.184 1.00 94.88 79 ILE A O 1
ATOM 646 N N . CYS A 1 80 ? 3.667 -1.808 -8.097 1.00 96.75 80 CYS A N 1
ATOM 647 C CA . CYS A 1 80 ? 2.391 -2.023 -7.448 1.00 96.75 80 CYS A CA 1
ATOM 648 C C . CYS A 1 80 ? 1.824 -0.703 -6.950 1.00 96.75 80 CYS A C 1
ATOM 650 O O . CYS A 1 80 ? 2.569 0.145 -6.468 1.00 96.75 80 CYS A O 1
ATOM 652 N N . HIS A 1 81 ? 0.511 -0.558 -7.076 1.00 96.94 81 HIS A N 1
ATOM 653 C CA . HIS A 1 81 ? -0.282 0.561 -6.594 1.00 96.94 81 HIS A CA 1
ATOM 654 C C . HIS A 1 81 ? -1.317 0.014 -5.620 1.00 96.94 81 HIS A C 1
ATOM 656 O O . HIS A 1 81 ? -2.110 -0.851 -5.994 1.00 96.94 81 HIS A O 1
ATOM 662 N N . ALA A 1 82 ? -1.292 0.510 -4.390 1.00 97.62 82 ALA A N 1
ATOM 663 C CA . ALA A 1 82 ? -2.205 0.134 -3.325 1.00 97.62 82 ALA A CA 1
ATOM 664 C C . ALA A 1 82 ? -2.939 1.381 -2.831 1.00 97.62 82 ALA A C 1
ATOM 666 O O . ALA A 1 82 ? -2.297 2.360 -2.446 1.00 97.62 82 ALA A O 1
ATOM 667 N N . ARG A 1 83 ? -4.270 1.325 -2.828 1.00 97.19 83 ARG A N 1
ATOM 668 C CA . ARG A 1 83 ? -5.146 2.317 -2.209 1.00 97.19 83 ARG A CA 1
ATOM 669 C C . ARG A 1 83 ? -5.953 1.638 -1.113 1.00 97.19 83 ARG A C 1
ATOM 671 O O . ARG A 1 83 ? -6.685 0.680 -1.377 1.00 97.19 83 ARG A O 1
ATOM 678 N N . PHE A 1 84 ? -5.756 2.103 0.108 1.00 97.00 84 PHE A N 1
ATOM 679 C CA . PHE A 1 84 ? -6.344 1.526 1.307 1.00 97.00 84 PHE A CA 1
ATOM 680 C C . PHE A 1 84 ? -6.517 2.599 2.377 1.00 97.00 84 PHE A C 1
ATOM 682 O O . PHE A 1 84 ? -5.864 3.641 2.348 1.00 97.00 84 PHE A O 1
ATOM 689 N N . ASN A 1 85 ? -7.350 2.319 3.365 1.00 96.50 85 ASN A N 1
ATOM 690 C CA . ASN A 1 85 ? -7.427 3.087 4.597 1.00 96.50 85 ASN A CA 1
ATOM 691 C C . ASN A 1 85 ? -7.223 2.188 5.814 1.00 96.50 85 ASN A C 1
ATOM 693 O O . ASN A 1 85 ? -7.374 0.965 5.748 1.00 96.50 85 ASN A O 1
ATOM 697 N N . ILE A 1 86 ? -6.858 2.813 6.927 1.00 96.25 86 ILE A N 1
ATOM 698 C CA . ILE A 1 86 ? -6.752 2.181 8.238 1.00 96.25 86 ILE A CA 1
ATOM 699 C C . ILE A 1 86 ? -7.785 2.838 9.144 1.00 96.25 86 ILE A C 1
ATOM 701 O O . ILE A 1 86 ? -7.721 4.049 9.357 1.00 96.25 86 ILE A O 1
ATOM 705 N N . LYS A 1 87 ? -8.719 2.041 9.673 1.00 93.69 87 LYS A N 1
ATOM 706 C CA . LYS A 1 87 ? -9.757 2.509 10.604 1.00 93.69 87 LYS A CA 1
ATOM 707 C C . LYS A 1 87 ? -9.359 2.189 12.044 1.00 93.69 87 LYS A C 1
ATOM 709 O O . LYS A 1 87 ? -9.206 1.024 12.402 1.00 93.69 87 LYS A O 1
ATOM 714 N N . GLY A 1 88 ? -9.190 3.202 12.890 1.00 89.81 88 GLY A N 1
ATOM 715 C CA . GLY A 1 88 ? -8.772 3.004 14.281 1.00 89.81 88 GLY A CA 1
ATOM 716 C C . GLY A 1 88 ? -7.275 2.693 14.441 1.00 89.81 88 GLY A C 1
ATOM 717 O O . GLY A 1 88 ? -6.419 3.368 13.875 1.00 89.81 88 GLY A O 1
ATOM 718 N N . ALA A 1 89 ? -6.925 1.708 15.277 1.00 90.12 89 ALA A N 1
ATOM 719 C CA . ALA A 1 89 ? -5.526 1.439 15.628 1.00 90.12 89 ALA A CA 1
ATOM 720 C C . ALA A 1 89 ? -4.716 0.880 14.443 1.00 90.12 89 ALA A C 1
ATOM 722 O O . ALA A 1 89 ? -5.187 -0.010 13.732 1.00 90.12 89 ALA A O 1
ATOM 723 N N . ALA A 1 90 ? -3.471 1.343 14.284 1.00 91.50 90 ALA A N 1
ATOM 724 C CA . ALA A 1 90 ? -2.556 0.890 13.236 1.00 91.50 90 ALA A CA 1
ATOM 725 C C . ALA A 1 90 ? -2.189 -0.595 13.412 1.00 91.50 90 ALA A C 1
ATOM 727 O O . ALA A 1 90 ? -1.292 -0.951 14.175 1.00 91.50 90 ALA A O 1
ATOM 728 N N . SER A 1 91 ? -2.915 -1.454 12.703 1.00 96.38 91 SER A N 1
ATOM 729 C CA . SER A 1 91 ? -2.787 -2.910 12.710 1.00 96.38 91 SER A CA 1
ATOM 730 C C . SER A 1 91 ? -3.222 -3.455 11.350 1.00 96.38 91 SER A C 1
ATOM 732 O O . SER A 1 91 ? -3.941 -2.772 10.615 1.00 96.38 91 SER A O 1
ATOM 734 N N . TRP A 1 92 ? -2.772 -4.655 10.982 1.00 97.62 92 TRP A N 1
ATOM 735 C CA . TRP A 1 92 ? -3.113 -5.227 9.678 1.00 97.62 92 TRP A CA 1
ATOM 736 C C . TRP A 1 92 ? -4.602 -5.592 9.615 1.00 97.62 92 TRP A C 1
ATOM 738 O O . TRP A 1 92 ? -5.201 -5.523 8.546 1.00 97.62 92 TRP A O 1
ATOM 748 N N . GLU A 1 93 ? -5.220 -5.924 10.749 1.00 97.75 93 GLU A N 1
ATOM 749 C CA . GLU A 1 93 ? -6.640 -6.261 10.881 1.00 97.75 93 GLU A CA 1
ATOM 750 C C . GLU A 1 93 ? -7.555 -5.101 10.469 1.00 97.75 93 GLU A C 1
ATOM 752 O O . GLU A 1 93 ? -8.640 -5.325 9.937 1.00 97.75 93 GLU A O 1
ATOM 757 N N . ASN A 1 94 ? -7.088 -3.870 10.682 1.00 97.00 94 ASN A N 1
ATOM 758 C CA . ASN A 1 94 ? -7.834 -2.638 10.437 1.00 97.00 94 ASN A CA 1
ATOM 759 C C . ASN A 1 94 ? -7.565 -2.020 9.057 1.00 97.00 94 ASN A C 1
ATOM 761 O O . ASN A 1 94 ? -8.014 -0.905 8.784 1.00 97.00 94 ASN A O 1
ATOM 765 N N . VAL A 1 95 ? -6.810 -2.709 8.196 1.00 97.69 95 VAL A N 1
ATOM 766 C CA . VAL A 1 95 ? -6.588 -2.274 6.815 1.00 97.69 95 VAL A CA 1
ATOM 767 C C . VAL A 1 95 ? -7.777 -2.677 5.948 1.00 97.69 95 VAL A C 1
ATOM 769 O O . VAL A 1 95 ? -8.168 -3.846 5.901 1.00 97.69 95 VAL A O 1
ATOM 772 N N . HIS A 1 96 ? -8.291 -1.718 5.183 1.00 96.25 96 HIS A N 1
ATOM 773 C CA . HIS A 1 96 ? -9.344 -1.932 4.199 1.00 96.25 96 HIS A CA 1
ATOM 774 C C . HIS A 1 96 ? -8.887 -1.428 2.830 1.00 96.25 96 HIS A C 1
ATOM 776 O O . HIS A 1 96 ? -8.572 -0.254 2.662 1.00 96.25 96 HIS A O 1
ATOM 782 N N . PHE A 1 97 ? -8.839 -2.322 1.844 1.00 95.94 97 PHE A N 1
ATOM 783 C CA . PHE A 1 97 ? -8.431 -1.985 0.483 1.00 95.94 97 PHE A CA 1
ATOM 784 C C . PHE A 1 97 ? -9.604 -1.474 -0.350 1.00 95.94 97 PHE A C 1
ATOM 786 O O . PHE A 1 97 ? -10.676 -2.078 -0.361 1.00 95.94 97 PHE A O 1
ATOM 793 N N . GLN A 1 98 ? -9.355 -0.418 -1.123 1.00 94.81 98 GLN A N 1
ATOM 794 C CA . GLN A 1 98 ? -10.209 -0.015 -2.240 1.00 94.81 98 GLN A CA 1
ATOM 795 C C . GLN A 1 98 ? -9.679 -0.594 -3.552 1.00 94.81 98 GLN A C 1
ATOM 797 O O . GLN A 1 98 ? -10.447 -1.127 -4.349 1.00 94.81 98 GLN A O 1
ATOM 802 N N . ASP A 1 99 ? -8.362 -0.529 -3.761 1.00 94.62 99 ASP A N 1
ATOM 803 C CA . ASP A 1 99 ? -7.705 -1.070 -4.950 1.00 94.62 99 ASP A CA 1
ATOM 804 C C . ASP A 1 99 ? -6.303 -1.583 -4.609 1.00 94.62 99 ASP A C 1
ATOM 806 O O . ASP A 1 99 ? -5.571 -0.979 -3.822 1.00 94.62 99 ASP A O 1
ATOM 810 N N . PHE A 1 100 ? -5.912 -2.697 -5.223 1.00 97.00 100 PHE A N 1
ATOM 811 C CA . PHE A 1 100 ? -4.541 -3.184 -5.166 1.00 97.00 100 PHE A CA 1
ATOM 812 C C . PHE A 1 100 ? -4.189 -3.914 -6.454 1.00 97.00 100 PHE A C 1
ATOM 814 O O . PHE A 1 100 ? -4.716 -4.981 -6.768 1.00 97.00 100 PHE A O 1
ATOM 821 N N . ARG A 1 101 ? -3.270 -3.322 -7.214 1.00 95.44 101 ARG A N 1
ATOM 822 C CA . ARG A 1 101 ? -2.899 -3.803 -8.542 1.00 95.44 101 ARG A CA 1
ATOM 823 C C . ARG A 1 101 ? -1.413 -3.656 -8.780 1.00 95.44 101 ARG A C 1
ATOM 825 O O . ARG A 1 101 ? -0.780 -2.720 -8.300 1.00 95.44 101 ARG A O 1
ATOM 832 N N . CYS A 1 102 ? -0.868 -4.552 -9.589 1.00 95.25 102 CYS A N 1
ATOM 833 C CA . CYS A 1 102 ? 0.526 -4.504 -9.993 1.00 95.25 102 CYS A CA 1
ATOM 834 C C . CYS A 1 102 ? 0.646 -4.562 -11.512 1.00 95.25 102 CYS A C 1
ATOM 836 O O . CYS A 1 102 ? -0.094 -5.274 -12.189 1.00 95.25 102 CYS A O 1
ATOM 838 N N . LEU A 1 103 ? 1.615 -3.823 -12.037 1.00 92.88 103 LEU A N 1
ATOM 839 C CA . LEU A 1 103 ? 1.952 -3.744 -13.448 1.00 92.88 103 LEU A CA 1
ATOM 840 C C . LEU A 1 103 ? 3.347 -4.317 -13.664 1.00 92.88 103 LEU A C 1
ATOM 842 O O . LEU A 1 103 ? 4.279 -4.045 -12.899 1.00 92.88 103 LEU A O 1
ATOM 846 N N . LYS A 1 104 ? 3.513 -5.095 -14.736 1.00 90.88 104 LYS A N 1
ATOM 847 C CA . LYS A 1 104 ? 4.834 -5.592 -15.118 1.00 90.88 104 LYS A CA 1
ATOM 848 C C . LYS A 1 104 ? 5.696 -4.436 -15.597 1.00 90.88 104 LYS A C 1
ATOM 850 O O . LYS A 1 104 ? 5.223 -3.543 -16.301 1.00 90.88 104 LYS A O 1
ATOM 855 N N . LYS A 1 105 ? 6.998 -4.511 -15.319 1.00 82.62 105 LYS A N 1
ATOM 856 C CA . LYS A 1 105 ? 7.978 -3.525 -15.803 1.00 82.62 105 LYS A CA 1
ATOM 857 C C . LYS A 1 105 ? 7.889 -3.283 -17.316 1.00 82.62 105 LYS A C 1
ATOM 859 O O . LYS A 1 105 ? 8.053 -2.155 -17.773 1.00 82.62 105 LYS A O 1
ATOM 864 N N . SER A 1 106 ? 7.611 -4.337 -18.088 1.00 81.62 106 SER A N 1
ATOM 865 C CA . SER A 1 106 ? 7.459 -4.288 -19.549 1.00 81.62 106 SER A CA 1
ATOM 866 C C . SER A 1 106 ? 6.294 -3.419 -20.028 1.00 81.62 106 SER A C 1
ATOM 868 O O . SER A 1 106 ? 6.317 -2.945 -21.164 1.00 81.62 106 SER A O 1
ATOM 870 N N . ASP A 1 107 ? 5.286 -3.209 -19.182 1.00 81.19 107 ASP A N 1
ATOM 871 C CA . ASP A 1 107 ? 4.022 -2.582 -19.568 1.00 81.19 107 ASP A CA 1
ATOM 872 C C . ASP A 1 107 ? 4.000 -1.082 -19.226 1.00 81.19 107 ASP A C 1
ATOM 874 O O . ASP A 1 107 ? 3.250 -0.314 -19.827 1.00 81.19 107 ASP A O 1
ATOM 878 N N . LEU A 1 108 ? 4.910 -0.620 -18.360 1.00 69.38 108 LEU A N 1
ATOM 879 C CA . LEU A 1 108 ? 5.012 0.779 -17.918 1.00 69.38 108 LEU A CA 1
ATOM 880 C C . LEU A 1 108 ? 5.232 1.775 -19.072 1.00 69.38 108 LEU A C 1
ATOM 8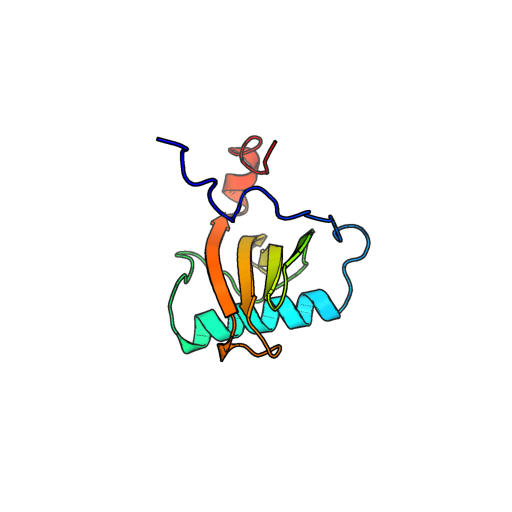82 O O . LEU A 1 108 ? 4.745 2.900 -19.026 1.00 69.38 108 LEU A O 1
ATOM 886 N N . GLY A 1 109 ? 5.922 1.365 -20.142 1.00 61.50 109 GLY A N 1
ATOM 887 C CA . GLY A 1 109 ? 6.145 2.205 -21.327 1.00 61.50 109 GLY A CA 1
ATOM 888 C C . GLY A 1 109 ? 4.926 2.341 -22.249 1.00 61.50 109 GLY A C 1
ATOM 889 O O . GLY A 1 109 ? 4.861 3.284 -23.035 1.00 61.50 109 GLY A O 1
ATOM 890 N N . LYS A 1 110 ? 3.956 1.424 -22.149 1.00 58.12 110 LYS A N 1
ATOM 891 C CA . LYS A 1 110 ? 2.729 1.415 -22.967 1.00 58.12 110 LYS A CA 1
ATOM 892 C C . LYS A 1 110 ? 1.588 2.201 -22.318 1.00 58.12 110 LYS A C 1
ATOM 894 O O . LYS A 1 110 ? 0.663 2.615 -23.007 1.00 58.12 110 LYS A O 1
ATOM 899 N N . HIS A 1 111 ? 1.688 2.451 -21.014 1.00 51.38 111 HIS A N 1
ATOM 900 C CA . HIS A 1 111 ? 0.656 3.077 -20.191 1.00 51.38 111 HIS A CA 1
ATOM 901 C C . HIS A 1 111 ? 1.105 4.425 -19.603 1.00 51.38 111 HIS A C 1
ATOM 903 O O . HIS A 1 111 ? 0.782 4.748 -18.462 1.00 51.38 111 HIS A O 1
ATOM 909 N N . ARG A 1 112 ? 1.803 5.259 -20.393 1.00 47.50 112 ARG A N 1
ATOM 910 C CA . ARG A 1 112 ? 2.194 6.634 -20.000 1.00 47.50 112 ARG A CA 1
ATOM 911 C C . ARG A 1 112 ? 1.022 7.539 -19.572 1.00 47.50 112 ARG A C 1
ATOM 913 O O . ARG A 1 112 ? 1.277 8.576 -18.980 1.00 47.50 112 ARG A O 1
ATOM 920 N N . ASN A 1 113 ? -0.224 7.125 -19.814 1.00 47.84 113 ASN A N 1
ATOM 921 C CA . ASN A 1 113 ? -1.442 7.844 -19.428 1.00 47.84 113 ASN A CA 1
ATOM 922 C C . ASN A 1 113 ? -2.165 7.257 -18.194 1.00 47.84 113 ASN A C 1
ATOM 924 O O . ASN A 1 113 ? -3.253 7.717 -17.875 1.00 47.84 113 ASN A O 1
ATOM 928 N N . TYR A 1 114 ? -1.622 6.227 -17.525 1.00 45.66 114 TYR A N 1
ATOM 929 C CA . TYR A 1 114 ? -2.271 5.593 -16.357 1.00 45.66 114 TYR A CA 1
ATOM 930 C C . TYR A 1 114 ? -1.665 5.984 -15.006 1.00 45.66 114 TYR A C 1
ATOM 932 O O . TYR A 1 114 ? -2.221 5.629 -13.969 1.00 45.66 114 TYR A O 1
ATOM 940 N N . ILE A 1 115 ? -0.562 6.734 -14.999 1.00 46.06 115 ILE A N 1
ATOM 941 C CA . ILE A 1 115 ? 0.009 7.322 -13.780 1.00 46.06 115 ILE A CA 1
ATOM 942 C C . ILE A 1 115 ? -0.650 8.698 -13.575 1.00 46.06 115 ILE A C 1
ATOM 944 O O . ILE A 1 115 ? 0.044 9.698 -13.602 1.00 46.06 115 ILE A O 1
ATOM 948 N N . MET A 1 116 ? -1.991 8.675 -13.485 1.00 34.25 116 MET A N 1
ATOM 949 C CA . MET A 1 116 ? -2.983 9.756 -13.289 1.00 34.25 116 MET A CA 1
ATOM 950 C C . MET A 1 116 ? -2.826 11.081 -14.087 1.00 34.25 116 MET A C 1
ATOM 952 O O . MET A 1 116 ? -1.735 11.447 -14.515 1.00 34.25 116 MET A O 1
ATOM 956 N N . PRO A 1 117 ? -3.920 11.825 -14.342 1.00 38.78 117 PRO A N 1
ATOM 957 C CA . PRO A 1 117 ? -3.828 13.283 -14.435 1.00 38.78 117 PRO A CA 1
ATOM 958 C C . PRO A 1 117 ? -3.375 13.914 -13.107 1.00 38.78 117 PRO A C 1
ATOM 960 O O . PRO A 1 117 ? -3.624 13.309 -12.040 1.00 38.78 117 PRO A O 1
#

Sequence (117 aa):
WIPAISEEEDLLWLSESRHIGPKHMEVLNLAIENVRQTGKHKPDIPYEPVGRITHVYKASAEEEDWYEMAYEVTPSGNICHARFNIKGAASWENVHFQDFRCLKKSDLGKHRNYIMP